Protein AF-W1F0P3-F1 (afdb_monomer_lite)

Radius of gyration: 14.36 Å; chains: 1; bounding box: 35×22×33 Å

Structure (mmCIF, N/CA/C/O backbone):
data_AF-W1F0P3-F1
#
_entry.id   AF-W1F0P3-F1
#
loop_
_atom_site.group_PDB
_atom_site.id
_atom_site.type_symbol
_atom_site.label_atom_id
_atom_site.label_alt_id
_atom_site.label_comp_id
_atom_site.label_asym_id
_atom_site.label_entity_id
_atom_site.label_seq_id
_atom_site.pdbx_PDB_ins_code
_atom_site.Cartn_x
_atom_site.Cartn_y
_atom_site.Cartn_z
_atom_site.occupancy
_atom_site.B_iso_or_equiv
_atom_site.auth_seq_id
_atom_site.auth_comp_id
_atom_site.auth_asym_id
_atom_site.auth_atom_id
_atom_site.pdbx_PDB_model_num
ATOM 1 N N . MET A 1 1 ? 2.811 -9.723 -3.736 1.00 77.56 1 MET A N 1
ATOM 2 C CA . MET A 1 1 ? 2.043 -8.504 -4.038 1.00 77.56 1 MET A CA 1
ATOM 3 C C . MET A 1 1 ? 2.550 -7.962 -5.357 1.00 77.56 1 MET A C 1
ATOM 5 O O . MET A 1 1 ? 3.684 -7.495 -5.424 1.00 77.56 1 MET A O 1
ATOM 9 N N . GLU A 1 2 ? 1.731 -8.100 -6.383 1.00 92.50 2 GLU A N 1
ATOM 10 C CA . GLU A 1 2 ? 2.014 -7.840 -7.791 1.00 92.50 2 GLU A CA 1
ATOM 11 C C . GLU A 1 2 ? 1.258 -6.592 -8.273 1.00 92.50 2 GLU A C 1
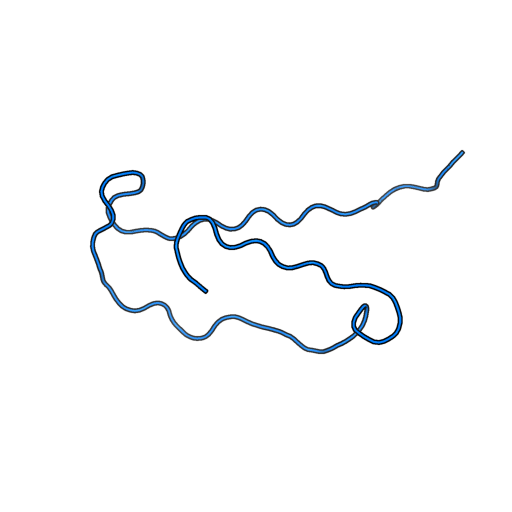ATOM 13 O O . GLU A 1 2 ? 0.606 -5.897 -7.485 1.00 92.50 2 GLU A O 1
ATOM 18 N N . HIS A 1 3 ? 1.404 -6.238 -9.551 1.00 93.25 3 HIS A N 1
ATOM 19 C CA . HIS A 1 3 ? 0.664 -5.116 -10.121 1.00 93.25 3 HIS A CA 1
ATOM 20 C C . HIS A 1 3 ? -0.836 -5.434 -10.160 1.00 93.25 3 HIS A C 1
ATOM 22 O O . HIS A 1 3 ? -1.236 -6.480 -10.655 1.00 93.25 3 HIS A O 1
ATOM 28 N N . GLY A 1 4 ? -1.657 -4.513 -9.653 1.00 94.62 4 GLY A N 1
ATOM 29 C CA . GLY A 1 4 ? -3.111 -4.680 -9.576 1.00 94.62 4 GLY A CA 1
ATOM 30 C C . GLY A 1 4 ? -3.611 -5.325 -8.280 1.00 94.62 4 GLY A C 1
ATOM 31 O O . GLY A 1 4 ? -4.805 -5.238 -8.003 1.00 94.62 4 GLY A O 1
ATOM 32 N N . ASP A 1 5 ? -2.728 -5.888 -7.448 1.00 97.38 5 ASP A N 1
ATOM 33 C CA . ASP A 1 5 ? -3.134 -6.468 -6.166 1.00 97.38 5 ASP A CA 1
ATOM 34 C C . ASP A 1 5 ? -3.707 -5.414 -5.211 1.00 97.38 5 ASP A C 1
ATOM 36 O O . ASP A 1 5 ? -3.126 -4.344 -4.994 1.00 97.38 5 ASP A O 1
ATOM 40 N N . VAL A 1 6 ? -4.807 -5.779 -4.550 1.00 97.06 6 VAL A N 1
ATOM 41 C CA . VAL A 1 6 ? -5.469 -4.967 -3.524 1.00 97.06 6 VAL A CA 1
ATOM 42 C C . VAL A 1 6 ? -5.500 -5.733 -2.208 1.00 97.06 6 VAL A C 1
ATOM 44 O O . VAL A 1 6 ? -5.887 -6.897 -2.161 1.00 97.06 6 VAL A O 1
ATOM 47 N N . VAL A 1 7 ? -5.118 -5.060 -1.120 1.00 97.19 7 VAL A N 1
ATOM 48 C CA . VAL A 1 7 ? -5.172 -5.614 0.238 1.00 97.19 7 VAL A CA 1
ATOM 49 C C . VAL A 1 7 ? -5.980 -4.688 1.136 1.00 97.19 7 VAL A C 1
ATOM 51 O O . VAL A 1 7 ? -5.797 -3.469 1.102 1.00 97.19 7 VAL A O 1
ATOM 54 N N . VAL A 1 8 ? -6.857 -5.272 1.954 1.00 97.56 8 VAL A N 1
ATOM 55 C CA . VAL A 1 8 ? -7.687 -4.556 2.928 1.00 97.56 8 VAL A CA 1
ATOM 56 C C . VAL A 1 8 ? -7.319 -5.011 4.335 1.00 97.56 8 VAL A C 1
ATOM 58 O O . VAL A 1 8 ? -7.353 -6.200 4.637 1.00 97.56 8 VAL A O 1
ATOM 61 N N . TRP A 1 9 ? -6.997 -4.049 5.201 1.00 96.81 9 TRP A N 1
ATOM 62 C CA . TRP A 1 9 ? -6.659 -4.285 6.606 1.00 96.81 9 TRP A CA 1
ATOM 63 C C . TRP A 1 9 ? -7.762 -3.707 7.497 1.00 96.81 9 TRP A C 1
ATOM 65 O O . TRP A 1 9 ? -7.970 -2.491 7.525 1.00 96.81 9 TRP A O 1
ATOM 75 N N . GLY A 1 10 ? -8.461 -4.564 8.236 1.00 96.19 10 GLY A N 1
ATOM 76 C CA . GLY A 1 10 ? -9.601 -4.195 9.076 1.00 96.19 10 GLY A CA 1
ATOM 77 C C . GLY A 1 10 ? -9.801 -5.185 10.221 1.00 96.19 10 GLY A C 1
ATOM 78 O O . GLY A 1 10 ? -9.136 -6.215 10.271 1.00 96.19 10 GLY A O 1
ATOM 79 N N . GLY A 1 11 ? -10.692 -4.861 11.162 1.00 97.19 11 GLY A N 1
ATOM 80 C CA . GLY A 1 11 ? -10.906 -5.693 12.352 1.00 97.19 11 GLY A CA 1
ATOM 81 C C . GLY A 1 11 ? -9.598 -5.956 13.102 1.00 97.19 11 GLY A C 1
ATOM 82 O O . GLY A 1 11 ? -8.829 -5.026 13.355 1.00 97.19 11 GLY A O 1
ATOM 83 N N . GLU A 1 12 ? -9.325 -7.224 13.403 1.00 97.88 12 GLU A N 1
ATOM 84 C CA . GLU A 1 12 ? -8.121 -7.657 14.122 1.00 97.88 12 GLU A CA 1
ATOM 85 C C . GLU A 1 12 ? -6.822 -7.259 13.407 1.00 97.88 12 GLU A C 1
ATOM 87 O O . GLU A 1 12 ? -5.859 -6.859 14.056 1.00 97.88 12 GLU A O 1
ATOM 92 N N . SER A 1 13 ? -6.801 -7.256 12.069 1.00 97.50 13 SER A N 1
ATOM 93 C CA . SER A 1 13 ? -5.589 -6.949 11.304 1.00 97.50 13 SER A CA 1
ATOM 94 C C . SER A 1 13 ? -5.296 -5.447 11.194 1.00 97.50 13 SER A C 1
ATOM 96 O O . SER A 1 13 ? -4.305 -5.053 10.575 1.00 97.50 13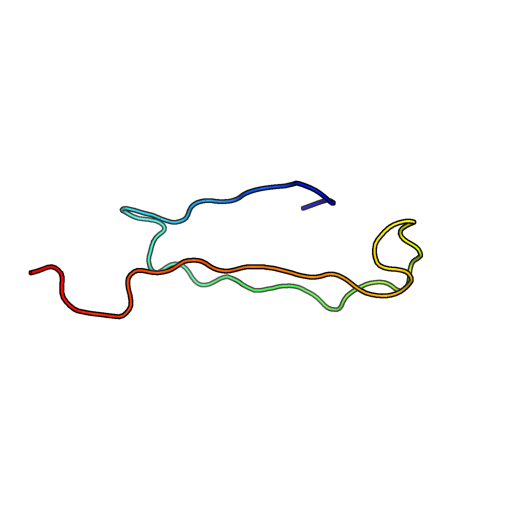 SER A O 1
ATOM 98 N N . ARG A 1 14 ? -6.153 -4.573 11.750 1.00 97.88 14 ARG A N 1
ATOM 99 C CA . ARG A 1 14 ? -6.072 -3.115 11.553 1.00 97.88 14 ARG A CA 1
ATOM 100 C C . ARG A 1 14 ? -4.797 -2.495 12.123 1.00 97.88 14 ARG A C 1
ATOM 102 O O . ARG A 1 14 ? -4.347 -1.468 11.606 1.00 97.88 14 ARG A O 1
ATOM 109 N N . LEU A 1 15 ? -4.268 -3.079 13.195 1.00 97.56 15 LEU A N 1
ATOM 110 C CA . LEU A 1 15 ? -3.136 -2.552 13.963 1.00 97.56 15 LEU A CA 1
ATOM 111 C C . LEU A 1 15 ? -1.893 -3.446 13.883 1.00 97.56 15 LEU A C 1
ATOM 113 O O . LEU A 1 15 ? -0.958 -3.268 14.657 1.00 97.56 15 LEU A O 1
ATOM 117 N N . PHE A 1 16 ? -1.863 -4.402 12.955 1.00 98.44 16 PHE A N 1
ATOM 118 C CA . PHE A 1 16 ? -0.699 -5.264 12.781 1.00 98.44 16 PHE A CA 1
ATOM 119 C C . PHE A 1 16 ? 0.493 -4.487 12.221 1.00 98.44 16 PHE A C 1
ATOM 121 O O . PHE A 1 16 ? 0.352 -3.638 11.332 1.00 98.44 16 PHE A O 1
ATOM 128 N N . TYR A 1 17 ? 1.685 -4.839 12.702 1.00 98.19 17 TYR A N 1
ATOM 129 C CA . TYR A 1 17 ? 2.931 -4.414 12.079 1.00 98.19 17 TYR A CA 1
ATOM 130 C C . TYR A 1 17 ? 3.017 -4.996 10.668 1.00 98.19 17 TYR A C 1
A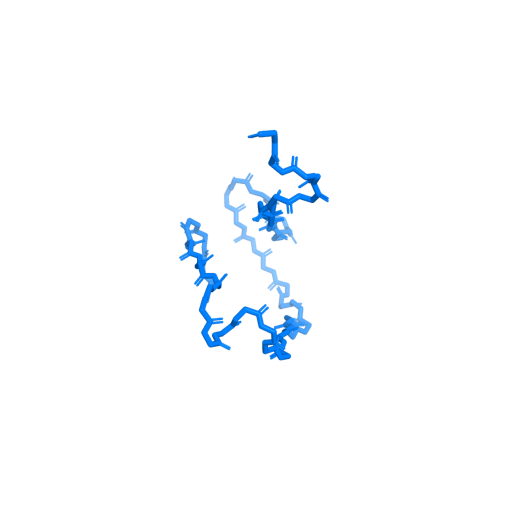TOM 132 O O . TYR A 1 17 ? 2.862 -6.198 10.465 1.00 98.19 17 TYR A O 1
ATOM 140 N N . HIS A 1 18 ? 3.265 -4.131 9.690 1.00 97.25 18 HIS A N 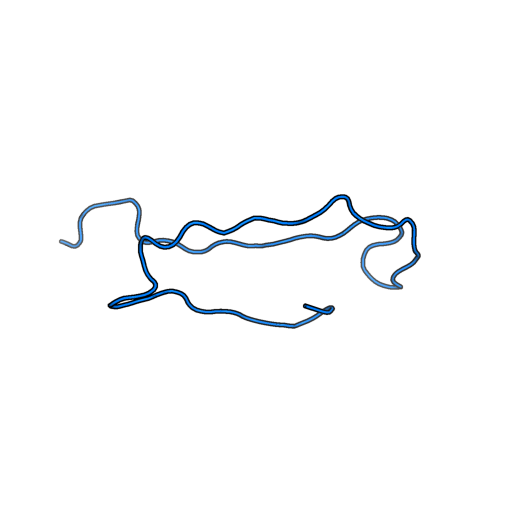1
ATOM 141 C CA . HIS A 1 18 ? 3.460 -4.510 8.298 1.00 97.25 18 HIS A CA 1
ATOM 142 C C . HIS A 1 18 ? 4.458 -3.557 7.642 1.00 97.25 18 HIS A C 1
ATOM 144 O O . HIS A 1 18 ? 4.620 -2.410 8.059 1.00 97.25 18 HIS A O 1
ATOM 150 N N . GLY A 1 19 ? 5.137 -4.042 6.610 1.00 96.19 19 GLY A N 1
ATOM 151 C CA . GLY A 1 19 ? 6.144 -3.287 5.880 1.00 96.19 19 GLY A CA 1
ATOM 152 C C . GLY A 1 19 ? 6.460 -3.941 4.544 1.00 96.19 19 GLY A C 1
ATOM 153 O O . GLY A 1 19 ? 5.971 -5.027 4.233 1.00 96.19 19 GLY A O 1
ATOM 154 N N . ILE A 1 20 ? 7.281 -3.263 3.750 1.00 97.00 20 ILE A N 1
ATOM 155 C CA . ILE A 1 20 ? 7.747 -3.742 2.450 1.00 97.00 20 ILE A CA 1
ATOM 156 C C . ILE A 1 20 ? 9.264 -3.908 2.532 1.00 97.00 20 ILE A C 1
ATOM 158 O O . ILE A 1 20 ? 9.965 -2.992 2.958 1.00 97.00 20 ILE A O 1
ATOM 162 N N . GLN A 1 21 ? 9.764 -5.085 2.156 1.00 97.94 21 GLN A N 1
ATOM 163 C CA . GLN A 1 21 ? 11.204 -5.337 2.042 1.00 97.94 21 GLN A CA 1
ATOM 164 C C . GLN A 1 21 ? 11.819 -4.496 0.905 1.00 97.94 21 GLN A C 1
ATOM 166 O O . GLN A 1 21 ? 11.077 -4.063 0.019 1.00 97.94 21 GLN A O 1
ATOM 171 N N . PRO A 1 22 ? 13.152 -4.279 0.886 1.00 97.88 22 PRO A N 1
ATOM 172 C CA . PRO A 1 22 ? 13.816 -3.563 -0.200 1.00 97.88 22 PRO A CA 1
ATOM 173 C C . PRO A 1 22 ? 13.382 -4.064 -1.580 1.00 97.88 22 PRO A C 1
ATOM 175 O O . PRO A 1 22 ? 13.375 -5.269 -1.849 1.00 97.88 22 PRO A O 1
ATOM 178 N N . LEU A 1 23 ? 12.984 -3.128 -2.443 1.00 95.88 23 LEU A N 1
ATOM 179 C CA . LEU A 1 23 ? 12.456 -3.459 -3.758 1.00 95.88 23 LEU A CA 1
ATOM 180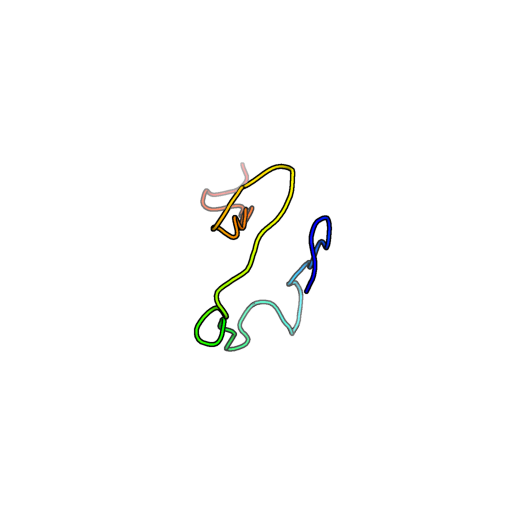 C C . LEU A 1 23 ? 13.588 -3.969 -4.654 1.00 95.88 23 LEU A C 1
ATOM 182 O O . LEU A 1 23 ? 14.642 -3.344 -4.762 1.00 95.88 23 LEU A O 1
ATOM 186 N N . LYS A 1 24 ? 13.355 -5.101 -5.319 1.00 95.94 24 LYS A N 1
ATOM 187 C CA . LYS A 1 24 ? 14.255 -5.580 -6.370 1.00 95.94 24 LYS A CA 1
ATOM 188 C C . LYS A 1 24 ? 14.145 -4.662 -7.586 1.00 95.94 24 LYS A C 1
ATOM 190 O O . LYS A 1 24 ? 13.038 -4.281 -7.958 1.00 95.94 24 LYS A O 1
ATOM 195 N N . ALA A 1 25 ? 15.274 -4.358 -8.222 1.00 96.44 25 ALA A N 1
ATOM 196 C CA . ALA A 1 25 ? 15.264 -3.679 -9.513 1.00 96.44 25 ALA A CA 1
ATOM 197 C C . ALA A 1 25 ? 14.497 -4.521 -10.548 1.00 96.44 25 ALA A C 1
ATOM 199 O O . ALA A 1 25 ? 14.606 -5.749 -10.563 1.00 96.44 25 ALA A O 1
ATOM 200 N N . GLY A 1 26 ? 13.718 -3.862 -11.401 1.00 94.12 26 GLY A N 1
ATOM 201 C CA . GLY A 1 26 ? 12.897 -4.518 -12.411 1.00 94.12 26 GLY A CA 1
ATOM 202 C C . GLY A 1 26 ? 12.202 -3.510 -13.316 1.00 94.12 26 GLY A C 1
ATOM 203 O O . GLY A 1 26 ? 12.231 -2.313 -13.047 1.00 94.12 26 GLY A O 1
ATOM 204 N N . PHE A 1 27 ? 11.589 -4.009 -14.389 1.00 97.56 27 PHE A N 1
ATOM 205 C CA . PHE A 1 27 ? 10.835 -3.202 -15.343 1.00 97.56 27 PHE A CA 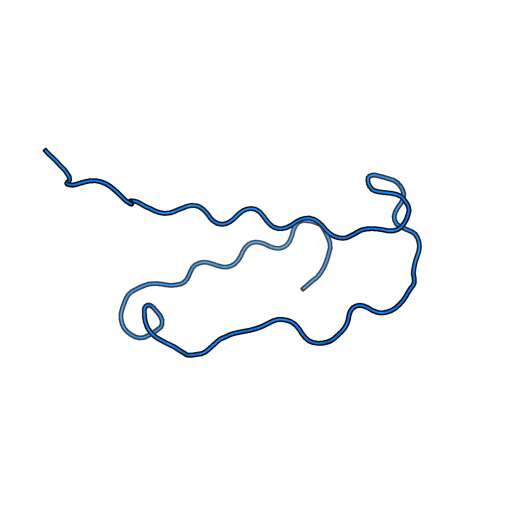1
ATOM 206 C C . PHE A 1 27 ? 9.366 -3.630 -15.362 1.00 97.56 27 PHE A C 1
ATOM 208 O O . PHE A 1 27 ? 9.064 -4.820 -15.453 1.00 97.56 27 PHE A O 1
ATOM 215 N N . HIS A 1 28 ? 8.458 -2.657 -15.316 1.00 96.06 28 HIS A N 1
ATOM 216 C CA . HIS A 1 28 ? 7.025 -2.847 -15.493 1.00 96.06 28 HIS A CA 1
ATOM 217 C C . HIS A 1 28 ? 6.502 -1.897 -16.585 1.00 96.06 28 HIS A C 1
ATOM 219 O O . HIS A 1 28 ? 6.773 -0.698 -16.523 1.00 96.06 28 HIS A O 1
ATOM 225 N N . PRO A 1 29 ? 5.708 -2.373 -17.564 1.00 97.06 29 PRO A N 1
ATOM 226 C CA . PRO A 1 29 ? 5.349 -1.590 -18.753 1.00 97.06 29 PRO A CA 1
ATOM 227 C C . PRO A 1 29 ? 4.576 -0.295 -18.464 1.00 97.06 29 PRO A C 1
ATOM 229 O O . PRO A 1 29 ? 4.597 0.617 -19.281 1.00 97.06 29 PRO A O 1
ATOM 232 N N . LEU A 1 30 ? 3.898 -0.203 -17.315 1.00 97.81 30 LEU A N 1
ATOM 233 C CA . LEU A 1 30 ? 3.083 0.963 -16.946 1.00 97.81 30 LEU A CA 1
ATOM 234 C C . LEU A 1 30 ? 3.777 1.932 -15.979 1.00 97.81 30 LEU A C 1
ATOM 236 O O . LEU A 1 30 ? 3.293 3.042 -15.784 1.00 97.81 30 LEU A O 1
ATOM 240 N N . THR A 1 31 ? 4.860 1.510 -15.324 1.00 96.81 31 THR A N 1
ATOM 241 C CA . THR A 1 31 ? 5.504 2.287 -14.244 1.00 96.81 31 THR A CA 1
ATOM 242 C C . THR A 1 31 ? 7.024 2.344 -14.370 1.00 96.81 31 THR A C 1
ATOM 244 O O . THR A 1 31 ? 7.690 2.887 -13.491 1.00 96.81 31 THR A O 1
ATOM 247 N N . THR A 1 32 ? 7.571 1.795 -15.456 1.00 96.81 32 THR A N 1
ATOM 248 C CA . THR A 1 32 ? 9.002 1.682 -15.739 1.00 96.81 32 THR A CA 1
ATOM 249 C C . THR A 1 32 ? 9.739 0.979 -14.599 1.00 96.81 32 THR A C 1
ATOM 251 O O . THR A 1 32 ? 9.617 -0.234 -14.472 1.00 96.81 32 THR A O 1
ATOM 254 N N . ASP A 1 33 ? 10.476 1.692 -13.755 1.00 96.44 33 ASP A N 1
ATOM 255 C CA . ASP A 1 33 ? 11.426 1.150 -12.780 1.00 96.44 33 ASP A CA 1
ATOM 256 C C . ASP A 1 33 ? 10.956 1.287 -11.322 1.00 96.44 33 ASP A C 1
ATOM 258 O O . ASP A 1 33 ? 11.732 1.090 -10.384 1.00 96.44 33 ASP A O 1
ATOM 262 N N . CYS A 1 34 ? 9.675 1.601 -11.108 1.00 96.31 34 CYS A N 1
ATOM 263 C CA . CYS A 1 34 ? 9.133 1.854 -9.777 1.00 96.31 34 CYS A CA 1
ATOM 264 C C . CYS A 1 34 ? 7.850 1.067 -9.463 1.00 96.31 34 CYS A C 1
ATOM 266 O O . CYS A 1 34 ? 7.142 0.564 -10.342 1.00 96.31 34 CYS A O 1
ATOM 268 N N . ARG A 1 35 ? 7.536 0.989 -8.162 1.00 97.94 35 ARG A N 1
ATOM 269 C CA . ARG A 1 35 ? 6.313 0.385 -7.619 1.00 97.94 35 ARG A CA 1
ATOM 270 C C . ARG A 1 35 ? 5.528 1.414 -6.810 1.00 97.94 35 ARG A C 1
ATOM 272 O O . ARG A 1 35 ? 5.985 1.845 -5.754 1.00 97.94 35 ARG A O 1
ATOM 279 N N . TYR A 1 36 ? 4.314 1.728 -7.251 1.00 97.62 36 TYR A N 1
ATOM 280 C CA . TYR A 1 36 ? 3.383 2.569 -6.498 1.00 97.62 36 TYR A CA 1
ATOM 281 C C . TYR A 1 36 ? 2.510 1.750 -5.542 1.00 97.62 36 TYR A C 1
ATOM 283 O O . TYR A 1 36 ? 2.169 0.597 -5.805 1.00 97.62 36 TYR A O 1
ATOM 291 N N . ASN A 1 37 ? 2.118 2.367 -4.428 1.00 97.88 37 ASN A N 1
ATOM 292 C CA . ASN A 1 37 ? 1.101 1.849 -3.521 1.00 97.88 37 ASN A CA 1
ATOM 293 C C . ASN A 1 37 ? 0.186 2.993 -3.078 1.00 97.88 37 ASN A C 1
ATOM 295 O O . ASN A 1 37 ? 0.661 4.035 -2.634 1.00 97.88 37 ASN A O 1
ATOM 299 N N . LEU A 1 38 ? -1.124 2.779 -3.182 1.00 98.06 38 LEU A N 1
ATOM 300 C CA . LEU A 1 38 ? -2.136 3.717 -2.712 1.00 98.06 38 LEU A CA 1
ATOM 301 C C . LEU A 1 38 ? -2.754 3.153 -1.432 1.00 98.06 38 LEU A C 1
ATOM 303 O O . LEU A 1 38 ? -3.333 2.069 -1.452 1.00 98.06 38 LEU A O 1
ATOM 307 N N . THR A 1 39 ? -2.621 3.873 -0.315 1.00 98.00 39 THR A N 1
ATOM 308 C CA . THR A 1 39 ? -3.215 3.462 0.965 1.00 98.00 39 THR A CA 1
ATOM 309 C C . THR A 1 39 ? -4.380 4.374 1.330 1.00 98.00 39 THR A C 1
ATOM 311 O O . THR A 1 39 ? -4.185 5.480 1.835 1.00 98.00 39 THR A O 1
ATOM 314 N N . PHE A 1 40 ? -5.600 3.891 1.113 1.00 97.75 40 PHE A N 1
ATOM 315 C CA . PHE A 1 40 ? -6.820 4.616 1.459 1.00 97.75 40 PHE A CA 1
ATOM 316 C C . PHE A 1 40 ? -7.157 4.452 2.941 1.00 97.75 40 PHE A C 1
ATOM 318 O O . PHE A 1 40 ? -7.069 3.356 3.496 1.00 97.75 40 PHE A O 1
ATOM 325 N N . ARG A 1 41 ? -7.529 5.557 3.598 1.00 96.88 41 ARG A N 1
ATOM 326 C CA . ARG A 1 41 ? -7.872 5.591 5.026 1.00 96.88 41 ARG A CA 1
ATOM 327 C C . ARG A 1 41 ? -8.962 6.625 5.283 1.00 96.88 41 ARG A C 1
ATOM 329 O O . ARG A 1 41 ? -8.938 7.703 4.697 1.00 96.88 41 ARG A O 1
ATOM 336 N N . GLN A 1 42 ? -9.841 6.344 6.241 1.00 96.56 42 GLN A N 1
ATOM 337 C CA . GLN A 1 42 ? -10.614 7.394 6.896 1.00 96.56 42 GLN A CA 1
ATOM 338 C C . GLN A 1 42 ? -9.722 8.045 7.963 1.00 96.56 42 GLN A C 1
ATOM 340 O O . GLN A 1 42 ? -9.533 7.484 9.040 1.00 96.56 42 GLN A O 1
ATOM 345 N N . ALA A 1 43 ? -9.126 9.191 7.634 1.00 96.69 43 ALA A N 1
ATOM 346 C CA . ALA A 1 43 ? -8.259 9.932 8.555 1.00 96.69 43 ALA A CA 1
ATOM 347 C C . ALA A 1 43 ? -9.018 10.979 9.394 1.00 96.69 43 ALA A C 1
ATOM 349 O O . ALA A 1 43 ? -8.558 11.348 10.470 1.00 96.69 43 ALA A O 1
ATOM 350 N N . GLY A 1 44 ? -10.174 11.445 8.911 1.00 94.69 44 GLY A N 1
ATOM 351 C CA . GLY A 1 44 ? -11.060 12.368 9.626 1.00 94.69 44 GLY A CA 1
ATOM 352 C C . GLY A 1 44 ? -12.134 11.654 10.452 1.00 94.69 44 GLY A C 1
ATOM 353 O O . GLY A 1 44 ? -12.327 10.439 10.343 1.00 94.69 44 GLY A O 1
ATOM 354 N N . LYS A 1 45 ? -12.870 12.414 11.268 1.00 92.00 45 LYS A N 1
ATOM 355 C CA . LYS A 1 45 ? -14.067 11.900 11.950 1.00 92.00 45 LYS A CA 1
ATOM 356 C C . LYS A 1 45 ? -15.168 11.640 10.919 1.00 92.00 45 LYS A C 1
ATOM 358 O O . LYS A 1 45 ? -15.265 12.359 9.930 1.00 92.00 45 LYS A O 1
ATOM 363 N N . LYS A 1 46 ? -15.959 10.592 11.145 1.00 83.12 46 LYS A N 1
ATOM 364 C CA . LYS A 1 46 ? -17.240 10.440 10.452 1.00 83.12 46 LYS A CA 1
ATOM 365 C C . LYS A 1 46 ? -18.218 11.367 11.161 1.00 83.12 46 LYS A C 1
ATOM 367 O O . LYS A 1 46 ? -18.310 11.288 12.386 1.00 83.12 46 LYS A O 1
ATOM 372 N N . GLU A 1 47 ? -18.829 12.266 10.402 1.00 70.81 47 GLU A N 1
ATOM 373 C CA . GLU A 1 47 ? -20.042 12.972 10.826 1.00 70.81 47 GLU A CA 1
ATOM 374 C C . GLU A 1 47 ? -21.211 11.987 10.927 1.00 70.81 47 GLU A C 1
ATOM 376 O O . GLU A 1 47 ? -21.226 11.007 10.138 1.00 70.81 47 GLU A O 1
#

Organism: NCBI:txid1432555

InterPro domains:
  IPR027450 Alpha-ketoglutarate-dependent dioxygenase AlkB-like [PF13532] (2-41)
  IPR037151 Alpha-ketoglutarate-dependent dioxygenase AlkB-like superfamily [G3DSA:2.60.120.590] (1-47)

Foldseek 3Di:
DDPPDDDDADDPRVPDDDDDDDDDFDQDPPPGGDDDDDDDDDPDDDD

pLDDT: mean 95.45, std 5.14, range [70.81, 98.44]

Sequence (47 aa):
MEHGDVVVWGGESRLFYHGIQPLKAGFHPLTTDCRYNLTFRQAGKKE

Secondary structure (DSSP, 8-state):
--TT------GGGGG-----PPPPP--BTTTBT----------SPP-